Protein AF-A0A518GFY5-F1 (afdb_monomer_lite)

Radius of gyration: 25.66 Å; chains: 1; bounding box: 55×21×62 Å

Foldseek 3Di:
DVVVCVPPVNVVVVVVVVVVVVVVVVVVVCVVCCVVPVPPPPPLVVVLVVVVVCVVVVVDDPVVSVVSNVVSVVVVVVVVVD

Sequence (82 aa):
MWDLLNQPAVRASLAVLIMLTCIYLGWRAALALRPLTGKDDTNVDDLVRNFEEMRLEGDIDETELRSIRSVLEKTEGRRLSE

Organism: NCBI:txid2527968

Structure (mmCIF, N/CA/C/O backbone):
data_AF-A0A518GFY5-F1
#
_entry.id   AF-A0A518GFY5-F1
#
loop_
_atom_site.group_PDB
_atom_site.id
_atom_site.type_symbol
_atom_site.label_atom_id
_atom_site.label_alt_id
_atom_site.label_comp_id
_atom_site.label_asym_id
_atom_site.label_entity_id
_atom_site.label_seq_id
_atom_site.pdbx_PDB_ins_code
_atom_site.Cartn_x
_atom_site.Cartn_y
_atom_site.Cartn_z
_atom_site.occupancy
_atom_site.B_iso_or_equiv
_atom_site.auth_seq_id
_atom_site.auth_comp_id
_atom_site.auth_asym_id
_atom_site.auth_atom_id
_atom_site.pdbx_PDB_model_num
ATOM 1 N N . MET A 1 1 ? 28.084 -11.304 -28.359 1.00 52.59 1 MET A N 1
ATOM 2 C CA . MET A 1 1 ? 27.046 -11.262 -27.296 1.00 52.59 1 MET A CA 1
ATOM 3 C C . MET A 1 1 ? 27.143 -9.978 -26.476 1.00 52.59 1 MET A C 1
ATOM 5 O O . MET A 1 1 ? 26.134 -9.307 -26.326 1.00 52.59 1 MET A O 1
ATOM 9 N N . TRP A 1 2 ? 28.342 -9.579 -26.035 1.00 63.66 2 TRP A N 1
ATOM 10 C CA . TRP A 1 2 ? 28.579 -8.286 -25.373 1.00 63.66 2 TRP A CA 1
ATOM 11 C C . TRP A 1 2 ? 28.346 -7.056 -26.271 1.00 63.66 2 TRP A C 1
ATOM 13 O O . TRP A 1 2 ? 27.858 -6.043 -25.783 1.00 63.66 2 TRP A O 1
ATOM 23 N N . ASP A 1 3 ? 28.567 -7.159 -27.586 1.00 65.88 3 ASP A N 1
ATOM 24 C CA . ASP A 1 3 ? 28.319 -6.044 -28.522 1.00 65.88 3 ASP A CA 1
ATOM 25 C C . ASP A 1 3 ? 26.841 -5.656 -28.666 1.00 65.88 3 ASP A C 1
ATOM 27 O O . ASP A 1 3 ? 26.525 -4.497 -28.922 1.00 65.88 3 ASP A O 1
ATOM 31 N N . LEU A 1 4 ? 25.919 -6.602 -28.450 1.00 62.84 4 LEU A N 1
ATOM 32 C CA . LEU A 1 4 ? 24.477 -6.328 -28.457 1.00 62.84 4 LEU A CA 1
ATOM 3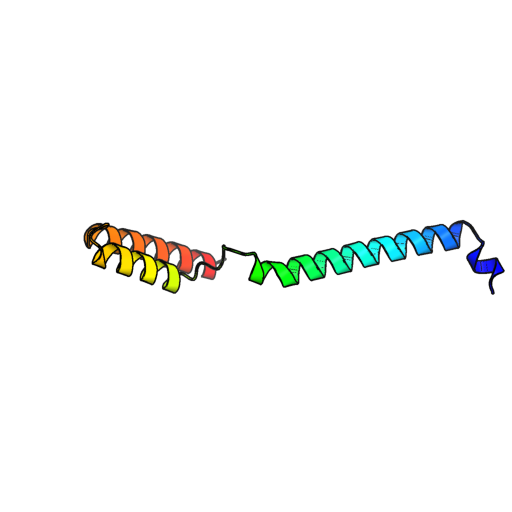3 C C . LEU A 1 4 ? 24.057 -5.498 -27.236 1.00 62.84 4 LEU A C 1
ATOM 35 O O . LEU A 1 4 ? 23.212 -4.617 -27.356 1.00 62.84 4 LEU A O 1
ATOM 39 N N . LEU A 1 5 ? 24.686 -5.726 -26.079 1.00 60.78 5 LEU A N 1
ATOM 40 C CA . LEU A 1 5 ? 24.440 -4.965 -24.846 1.00 60.78 5 LEU A CA 1
ATOM 41 C C . LEU A 1 5 ? 24.991 -3.533 -24.911 1.00 60.78 5 LEU A C 1
ATOM 43 O O . LEU A 1 5 ? 24.527 -2.667 -24.171 1.00 60.78 5 LEU A O 1
ATOM 47 N N . ASN A 1 6 ? 25.946 -3.273 -25.808 1.00 68.75 6 ASN A N 1
ATOM 48 C CA . ASN A 1 6 ? 26.526 -1.947 -26.022 1.00 68.75 6 ASN A CA 1
ATOM 49 C C . ASN A 1 6 ? 25.721 -1.080 -27.000 1.00 68.75 6 ASN A C 1
ATOM 51 O O . ASN A 1 6 ? 26.048 0.092 -27.196 1.00 68.75 6 ASN A O 1
ATOM 55 N N . GLN A 1 7 ? 24.653 -1.620 -27.597 1.00 80.75 7 GLN A N 1
ATOM 56 C CA . GLN A 1 7 ? 23.754 -0.811 -28.403 1.00 80.75 7 GLN A CA 1
ATOM 57 C C . GLN A 1 7 ? 22.931 0.125 -27.503 1.00 80.75 7 GLN A C 1
ATOM 59 O O . GLN A 1 7 ? 22.316 -0.323 -26.529 1.00 80.75 7 GLN A O 1
ATOM 64 N N . PRO A 1 8 ? 22.847 1.424 -27.839 1.00 79.12 8 PRO A N 1
ATOM 65 C CA . PRO A 1 8 ? 22.154 2.412 -27.013 1.00 79.12 8 PRO A CA 1
ATOM 66 C C . PRO A 1 8 ? 20.666 2.082 -26.823 1.00 79.12 8 PRO A C 1
ATOM 68 O O . PRO A 1 8 ? 20.123 2.296 -25.741 1.00 79.12 8 PRO A O 1
ATOM 71 N N . ALA A 1 9 ? 20.025 1.479 -27.830 1.00 82.12 9 ALA A N 1
ATOM 72 C CA . ALA A 1 9 ? 18.635 1.029 -27.754 1.00 82.12 9 ALA A CA 1
ATOM 73 C C . ALA A 1 9 ? 18.428 -0.113 -26.738 1.00 82.12 9 ALA A C 1
ATOM 75 O O . ALA A 1 9 ? 17.464 -0.109 -25.967 1.00 82.12 9 ALA A O 1
ATOM 76 N N . VAL A 1 10 ? 19.356 -1.073 -26.689 1.00 84.19 10 VAL A N 1
ATOM 77 C CA . VAL A 1 10 ? 19.308 -2.197 -25.740 1.00 84.19 10 VAL A CA 1
ATOM 78 C C . VAL A 1 10 ? 19.540 -1.696 -24.317 1.00 84.19 10 VAL A C 1
ATOM 80 O O . VAL A 1 10 ? 18.839 -2.085 -23.389 1.00 84.19 10 VAL A O 1
ATOM 83 N N . ARG A 1 11 ? 20.458 -0.746 -24.136 1.00 83.62 11 ARG A N 1
ATOM 84 C CA . ARG A 1 11 ? 20.725 -0.149 -22.824 1.00 83.62 11 ARG A CA 1
ATOM 85 C C . ARG A 1 11 ? 19.550 0.687 -22.303 1.00 83.62 11 ARG A C 1
ATOM 87 O O . ARG A 1 11 ? 19.229 0.607 -21.119 1.00 83.62 11 ARG A O 1
ATOM 94 N N . ALA A 1 12 ? 18.891 1.452 -23.174 1.00 87.19 12 ALA A N 1
ATOM 95 C CA . ALA A 1 12 ? 17.712 2.240 -22.815 1.00 87.19 12 ALA A CA 1
ATOM 96 C C . ALA A 1 12 ? 16.524 1.347 -22.427 1.00 87.19 12 ALA A C 1
ATOM 98 O O . ALA A 1 12 ? 15.897 1.566 -21.393 1.00 87.19 12 ALA A O 1
ATOM 99 N N . SER A 1 13 ? 16.251 0.303 -23.213 1.00 87.50 13 SER A N 1
ATOM 100 C CA . SER A 1 13 ? 15.185 -0.658 -22.902 1.00 87.50 13 SER A CA 1
ATOM 101 C C . SER A 1 13 ? 15.451 -1.417 -21.600 1.00 87.50 13 SER A C 1
ATOM 103 O O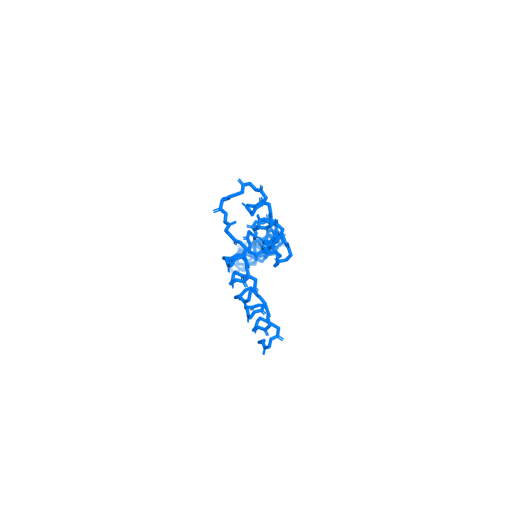 . SER A 1 13 ? 14.537 -1.568 -20.790 1.00 87.50 13 SER A O 1
ATOM 105 N N . LEU A 1 14 ? 16.702 -1.806 -21.337 1.00 90.75 14 LEU A N 1
ATOM 106 C CA . LEU A 1 14 ? 17.087 -2.427 -20.070 1.00 90.75 14 LEU A CA 1
ATOM 107 C C . LEU A 1 14 ? 16.867 -1.481 -18.878 1.00 90.75 14 LEU A C 1
ATOM 109 O O . LEU A 1 14 ? 16.345 -1.898 -17.848 1.00 90.75 14 LEU A O 1
ATOM 113 N N . ALA A 1 15 ? 17.218 -0.200 -19.020 1.00 90.50 15 ALA A N 1
ATOM 114 C CA . ALA A 1 15 ? 17.008 0.797 -17.972 1.00 90.50 15 ALA A CA 1
ATOM 115 C C . ALA A 1 15 ? 15.516 0.998 -17.657 1.00 90.50 15 ALA A C 1
ATOM 117 O O . ALA A 1 15 ? 15.133 1.035 -16.487 1.00 90.50 15 ALA A O 1
ATOM 118 N N . VAL A 1 16 ? 14.668 1.058 -18.688 1.00 94.12 16 VAL A N 1
ATOM 119 C CA . VAL A 1 16 ? 13.208 1.140 -18.524 1.00 94.12 16 VAL A CA 1
ATOM 120 C C . VAL A 1 16 ? 12.666 -0.110 -17.831 1.00 94.12 16 VAL A C 1
ATOM 122 O O . VAL A 1 16 ? 11.861 0.002 -16.909 1.00 94.12 16 VAL A O 1
ATOM 125 N N . LEU A 1 17 ? 13.140 -1.298 -18.214 1.00 94.69 17 LEU A N 1
ATOM 126 C CA . LEU A 1 17 ? 12.735 -2.559 -17.591 1.00 94.69 17 LEU A CA 1
ATOM 127 C C . LEU A 1 17 ? 13.095 -2.599 -16.097 1.00 94.69 17 LEU A C 1
ATOM 129 O O . LEU A 1 17 ? 12.268 -2.977 -15.264 1.00 94.69 17 LEU A O 1
ATOM 133 N N . ILE A 1 18 ? 14.308 -2.165 -15.746 1.00 94.94 18 ILE A N 1
ATOM 134 C CA . ILE A 1 18 ? 14.755 -2.066 -14.350 1.00 94.94 18 ILE A CA 1
ATOM 135 C C . ILE A 1 18 ? 13.865 -1.084 -13.582 1.00 94.94 18 ILE A C 1
ATOM 137 O O . ILE A 1 18 ? 13.389 -1.409 -12.497 1.00 94.94 18 ILE A O 1
ATOM 141 N N . MET A 1 19 ? 13.578 0.084 -14.160 1.00 95.44 19 MET A N 1
ATOM 142 C CA . MET A 1 19 ? 12.723 1.089 -13.531 1.00 95.44 19 MET A CA 1
ATOM 143 C C . MET A 1 19 ? 11.307 0.559 -13.267 1.00 95.44 19 MET A C 1
ATOM 145 O O . MET A 1 19 ? 10.805 0.692 -12.151 1.00 95.44 19 MET A O 1
ATOM 149 N N . LEU A 1 20 ? 10.686 -0.098 -14.251 1.00 96.00 20 LEU A N 1
ATOM 150 C CA . LEU A 1 20 ? 9.370 -0.727 -14.091 1.00 96.00 20 LEU A CA 1
ATOM 151 C C . LEU A 1 20 ? 9.379 -1.797 -12.999 1.00 96.00 20 LEU A C 1
ATOM 153 O O . LEU A 1 20 ? 8.446 -1.877 -12.200 1.00 96.00 20 LEU A O 1
ATOM 157 N N . THR A 1 21 ? 10.455 -2.580 -12.926 1.00 95.44 21 THR A N 1
ATOM 158 C CA . THR A 1 21 ? 10.625 -3.607 -11.895 1.00 95.44 21 THR A CA 1
ATOM 159 C C . THR A 1 21 ? 10.701 -2.979 -10.503 1.00 95.44 21 THR A C 1
ATOM 161 O O . THR A 1 21 ? 10.004 -3.424 -9.593 1.00 95.44 21 THR A O 1
ATOM 164 N N . CYS A 1 22 ? 11.475 -1.904 -10.333 1.00 95.88 22 CYS A N 1
ATOM 165 C CA . CYS A 1 22 ? 11.558 -1.175 -9.066 1.00 95.88 22 CYS A CA 1
ATOM 166 C C . CYS A 1 22 ? 10.204 -0.589 -8.645 1.00 95.88 22 CYS A C 1
ATOM 168 O O . CYS A 1 22 ? 9.829 -0.705 -7.480 1.00 95.88 22 CYS A O 1
ATOM 170 N N . ILE A 1 23 ? 9.450 -0.006 -9.585 1.00 95.38 23 ILE A N 1
ATOM 171 C CA . ILE A 1 23 ? 8.104 0.525 -9.318 1.00 95.38 23 ILE A CA 1
ATOM 172 C C . ILE A 1 23 ? 7.170 -0.600 -8.870 1.00 95.38 23 ILE A C 1
ATOM 174 O O . ILE A 1 23 ? 6.482 -0.465 -7.861 1.00 95.38 23 ILE A O 1
ATOM 178 N N . TYR A 1 24 ? 7.171 -1.726 -9.585 1.00 96.06 24 TYR A N 1
ATOM 179 C CA . TYR A 1 24 ? 6.335 -2.875 -9.253 1.00 96.06 24 TYR A CA 1
ATOM 180 C C . TYR A 1 24 ? 6.655 -3.435 -7.861 1.00 96.06 24 TYR A C 1
ATOM 182 O O . TYR A 1 24 ? 5.747 -3.670 -7.062 1.00 96.06 24 TYR A O 1
ATOM 190 N N . LEU A 1 25 ? 7.941 -3.607 -7.543 1.00 95.25 25 LEU A N 1
ATOM 191 C CA . LEU A 1 25 ? 8.380 -4.080 -6.231 1.00 95.25 25 LEU A CA 1
ATOM 192 C C . LEU A 1 25 ? 8.029 -3.083 -5.123 1.00 95.25 25 LEU A C 1
ATOM 194 O O . LEU A 1 25 ? 7.518 -3.497 -4.086 1.00 95.25 25 LEU A O 1
ATOM 198 N N . GLY A 1 26 ? 8.232 -1.783 -5.351 1.00 93.12 26 GLY A N 1
ATOM 199 C CA . GLY A 1 26 ? 7.850 -0.729 -4.410 1.00 93.12 26 GLY A CA 1
ATOM 200 C C . GLY A 1 26 ? 6.345 -0.700 -4.151 1.00 93.12 26 GLY A C 1
ATOM 201 O O . GLY A 1 26 ? 5.920 -0.643 -3.001 1.00 93.12 26 GLY A O 1
ATOM 202 N N . TRP A 1 27 ? 5.530 -0.833 -5.198 1.00 91.81 27 TRP A N 1
ATOM 203 C CA . TRP A 1 27 ? 4.075 -0.929 -5.081 1.00 91.81 27 TRP A CA 1
ATOM 204 C C . TRP A 1 27 ? 3.639 -2.173 -4.299 1.00 91.81 27 TRP A C 1
ATOM 206 O O . TRP A 1 27 ? 2.794 -2.091 -3.410 1.00 91.81 27 TRP A O 1
ATOM 216 N N . ARG A 1 28 ? 4.239 -3.335 -4.586 1.00 90.88 28 ARG A N 1
ATOM 217 C CA . ARG A 1 28 ? 3.964 -4.583 -3.857 1.00 90.88 28 ARG A CA 1
ATOM 218 C C . ARG A 1 28 ? 4.372 -4.483 -2.392 1.00 90.88 28 ARG A C 1
ATOM 220 O O . ARG A 1 28 ? 3.610 -4.924 -1.538 1.00 90.88 28 ARG A O 1
ATOM 227 N N . ALA A 1 29 ? 5.524 -3.881 -2.102 1.00 87.31 29 ALA A N 1
ATOM 228 C CA . ALA A 1 29 ? 5.972 -3.625 -0.740 1.00 87.31 29 ALA A CA 1
ATOM 229 C C . ALA A 1 29 ? 5.026 -2.655 -0.019 1.00 87.31 29 ALA A C 1
ATOM 231 O O . ALA A 1 29 ? 4.622 -2.930 1.103 1.00 87.31 29 ALA A O 1
ATOM 232 N N . ALA A 1 30 ? 4.595 -1.577 -0.677 1.00 84.94 30 ALA A N 1
ATOM 233 C CA . ALA A 1 30 ? 3.623 -0.640 -0.124 1.00 84.94 30 ALA A CA 1
ATOM 234 C C . ALA A 1 30 ? 2.275 -1.315 0.172 1.00 84.94 30 ALA A C 1
ATOM 236 O O . ALA A 1 30 ? 1.723 -1.111 1.246 1.00 84.94 30 ALA A O 1
ATOM 237 N N . LEU A 1 31 ? 1.771 -2.171 -0.723 1.00 82.94 31 LEU A N 1
ATOM 238 C CA . LEU A 1 31 ? 0.562 -2.962 -0.471 1.00 82.94 31 LEU A CA 1
ATOM 239 C C . LEU A 1 31 ? 0.741 -3.976 0.664 1.00 82.94 31 LEU A C 1
ATOM 241 O O . LEU A 1 31 ? -0.191 -4.181 1.431 1.00 82.94 31 LEU A O 1
ATOM 245 N N . ALA A 1 32 ? 1.913 -4.598 0.782 1.00 80.31 32 ALA A N 1
ATOM 246 C CA . ALA A 1 32 ? 2.213 -5.537 1.862 1.00 80.31 32 ALA A CA 1
ATOM 247 C C . ALA A 1 32 ? 2.380 -4.837 3.220 1.00 80.31 32 ALA A C 1
ATOM 249 O O . ALA A 1 32 ? 2.058 -5.414 4.254 1.00 80.31 32 ALA A O 1
ATOM 250 N N . LEU A 1 33 ? 2.854 -3.590 3.220 1.00 78.69 33 LEU A N 1
ATOM 251 C CA . LEU A 1 33 ? 2.981 -2.755 4.413 1.00 78.69 33 LEU A CA 1
ATOM 252 C C . LEU A 1 33 ? 1.677 -2.030 4.762 1.00 78.69 33 LEU A C 1
ATOM 254 O O . LEU A 1 33 ? 1.487 -1.678 5.920 1.00 78.69 33 LEU A O 1
ATOM 258 N N . ARG A 1 34 ? 0.762 -1.849 3.804 1.00 69.69 34 ARG A N 1
ATOM 259 C CA . ARG A 1 34 ? -0.560 -1.243 4.012 1.00 69.69 34 ARG A CA 1
ATOM 260 C C . ARG A 1 34 ? -1.360 -1.863 5.168 1.00 69.69 34 ARG A C 1
ATOM 262 O O . ARG A 1 34 ? -1.919 -1.080 5.919 1.00 69.69 34 ARG A O 1
ATOM 269 N N . PRO A 1 35 ? -1.420 -3.191 5.377 1.00 63.56 35 PRO A N 1
ATOM 270 C CA . PRO A 1 35 ? -2.084 -3.753 6.557 1.00 63.56 35 PRO A CA 1
ATOM 271 C C . PRO A 1 35 ? -1.319 -3.518 7.872 1.00 63.56 35 PRO A C 1
ATOM 273 O O . PRO A 1 35 ? -1.913 -3.593 8.936 1.00 63.56 35 PRO A O 1
ATOM 276 N N . LEU A 1 36 ? -0.013 -3.224 7.827 1.00 62.44 36 LEU A N 1
ATOM 277 C CA . LEU A 1 36 ? 0.805 -2.967 9.023 1.00 62.44 36 LEU A CA 1
ATOM 278 C C . LEU A 1 36 ? 0.821 -1.486 9.429 1.00 62.44 36 LEU A C 1
ATOM 280 O O . LEU A 1 36 ? 0.989 -1.167 10.602 1.00 62.44 36 LEU A O 1
ATOM 284 N N . THR A 1 37 ? 0.677 -0.574 8.465 1.00 61.56 37 THR A N 1
ATOM 285 C CA . THR A 1 37 ? 0.651 0.883 8.686 1.00 61.56 37 THR A CA 1
ATOM 286 C C . THR A 1 37 ? -0.748 1.481 8.577 1.00 61.56 37 THR A C 1
ATOM 288 O O . THR A 1 37 ? -0.965 2.620 8.995 1.00 61.56 37 THR A O 1
ATOM 291 N N . GLY A 1 38 ? -1.697 0.720 8.032 1.00 54.16 38 GLY A N 1
ATOM 292 C CA . GLY A 1 38 ? -3.107 1.050 7.926 1.00 54.16 38 GLY A CA 1
ATOM 293 C C . GLY A 1 38 ? -3.763 1.031 9.292 1.00 54.16 38 GLY A C 1
ATOM 294 O O . GLY A 1 38 ? -4.440 0.083 9.665 1.00 54.16 38 GLY A O 1
ATOM 295 N N . LYS A 1 39 ? -3.617 2.145 10.002 1.00 51.53 39 LYS A N 1
ATOM 296 C CA . LYS A 1 39 ? -4.372 2.537 11.197 1.00 51.53 39 LYS A CA 1
ATOM 297 C C . LYS A 1 39 ? -5.865 2.799 10.896 1.00 51.53 39 LYS A C 1
ATOM 299 O O . LYS A 1 39 ? -6.490 3.606 11.567 1.00 51.53 39 LYS A O 1
ATOM 304 N N . ASP A 1 40 ? -6.391 2.153 9.856 1.00 50.84 40 ASP A N 1
ATOM 305 C CA . ASP A 1 40 ? -7.760 2.262 9.340 1.00 50.84 40 ASP A CA 1
ATOM 306 C C . ASP A 1 40 ? -8.550 0.961 9.517 1.00 50.84 40 ASP A C 1
ATOM 308 O O . ASP A 1 40 ? -9.776 0.980 9.410 1.00 50.84 40 ASP A O 1
ATOM 312 N N . ASP A 1 41 ? -7.883 -0.140 9.879 1.00 50.91 41 ASP A N 1
ATOM 313 C CA . ASP A 1 41 ? -8.542 -1.321 10.443 1.00 50.91 41 ASP A CA 1
ATOM 314 C C . ASP A 1 41 ? -8.770 -1.097 11.941 1.00 50.91 41 ASP A C 1
ATOM 316 O O . ASP A 1 41 ? -8.410 -1.904 12.797 1.00 50.91 41 ASP A O 1
ATOM 320 N N . THR A 1 42 ? -9.366 0.051 12.279 1.00 56.59 42 THR A N 1
ATOM 321 C CA . THR A 1 42 ? -10.008 0.149 13.584 1.00 56.59 42 THR A CA 1
ATOM 322 C C . THR A 1 42 ? -11.255 -0.701 13.472 1.00 56.59 42 THR A C 1
ATOM 324 O O . THR A 1 42 ? -12.295 -0.242 12.996 1.00 56.59 42 THR A O 1
ATOM 327 N N . ASN A 1 43 ? -11.085 -1.985 13.782 1.00 63.28 43 ASN A N 1
ATOM 328 C CA . ASN A 1 43 ? -12.170 -2.937 13.850 1.00 63.28 43 ASN A CA 1
ATOM 329 C C . ASN A 1 43 ? -13.267 -2.306 14.713 1.00 63.28 43 ASN A C 1
ATOM 331 O O . ASN A 1 43 ? -12.979 -1.753 15.779 1.00 63.28 43 ASN A O 1
ATOM 335 N N . VAL A 1 44 ? -14.505 -2.331 14.227 1.00 65.25 44 VAL A N 1
ATOM 336 C CA . VAL A 1 44 ? -15.650 -1.754 14.936 1.00 65.25 44 VAL A CA 1
ATOM 337 C C . VAL A 1 44 ? -15.726 -2.330 16.350 1.00 65.25 44 VAL A C 1
ATOM 339 O O . VAL A 1 44 ? -15.961 -1.578 17.292 1.00 65.25 44 VAL A O 1
ATOM 342 N N . ASP A 1 45 ? -15.382 -3.608 16.517 1.00 67.38 45 ASP A N 1
ATOM 343 C CA . ASP A 1 45 ? -15.285 -4.265 17.822 1.00 67.38 45 ASP A CA 1
ATOM 344 C C . ASP A 1 45 ? -14.203 -3.663 18.736 1.00 67.38 45 ASP A C 1
ATOM 346 O O . ASP A 1 45 ? -14.439 -3.470 19.929 1.00 67.38 45 ASP A O 1
ATOM 350 N N . ASP A 1 46 ? -13.025 -3.322 18.200 1.00 70.62 46 ASP A N 1
ATOM 351 C CA . ASP A 1 46 ? -11.951 -2.692 18.982 1.00 70.62 46 ASP A CA 1
ATOM 352 C C . ASP A 1 46 ? -12.318 -1.257 19.378 1.00 70.62 46 ASP A C 1
ATOM 354 O O . ASP A 1 46 ? -11.981 -0.808 20.476 1.00 70.62 46 ASP A O 1
ATOM 358 N N . LEU A 1 47 ? -13.044 -0.550 18.509 1.00 74.88 47 LEU A N 1
ATOM 359 C CA . LEU A 1 47 ? -13.531 0.796 18.784 1.00 74.88 47 LEU A CA 1
ATOM 360 C C . LEU A 1 47 ? -14.645 0.776 19.845 1.00 74.88 47 LEU A C 1
ATOM 362 O O . LEU A 1 47 ? -14.615 1.573 20.778 1.00 74.88 47 LEU A O 1
ATOM 366 N N . VAL A 1 48 ? -15.585 -0.171 19.751 1.00 75.44 48 VAL A N 1
ATOM 367 C CA . VAL A 1 48 ? -16.642 -0.383 20.755 1.00 75.44 48 VAL A CA 1
ATOM 368 C C . VAL A 1 48 ? -16.043 -0.758 22.109 1.00 75.44 48 VAL A C 1
ATOM 370 O O . VAL A 1 48 ? -16.465 -0.196 23.118 1.00 75.44 48 VAL A O 1
ATOM 373 N N . ARG A 1 49 ? -15.019 -1.624 22.144 1.00 79.25 49 ARG A N 1
ATOM 374 C CA . ARG A 1 49 ? -14.308 -1.958 23.389 1.00 79.25 49 ARG A CA 1
ATOM 375 C C . ARG A 1 49 ? -13.634 -0.733 24.009 1.00 79.25 49 ARG A C 1
ATOM 377 O O . ARG A 1 49 ? -13.723 -0.550 25.216 1.00 79.25 49 ARG A O 1
ATOM 384 N N . ASN A 1 50 ? -13.014 0.127 23.199 1.00 79.56 50 ASN A N 1
ATOM 385 C CA . ASN A 1 50 ? -12.390 1.359 23.688 1.00 79.56 50 ASN A CA 1
ATOM 386 C C . ASN A 1 50 ? -13.424 2.321 24.306 1.00 79.56 50 ASN A C 1
ATOM 388 O O . ASN A 1 50 ? -13.202 2.860 25.386 1.00 79.56 50 ASN A O 1
ATOM 392 N N . PHE A 1 51 ? -14.594 2.476 23.680 1.00 81.19 51 PHE A N 1
ATOM 393 C CA . PHE A 1 51 ? -15.676 3.277 24.259 1.00 81.19 51 PHE A CA 1
ATOM 394 C C . PHE A 1 51 ? -16.287 2.632 25.515 1.00 81.19 51 PHE A C 1
ATOM 396 O O . PHE A 1 51 ? -16.714 3.329 26.430 1.00 81.19 51 PHE A O 1
ATOM 403 N N . GLU A 1 52 ? -16.317 1.306 25.618 1.00 79.06 52 GLU A N 1
ATOM 404 C CA . GLU A 1 52 ? -16.760 0.642 26.847 1.00 79.06 52 GLU A CA 1
ATOM 405 C C . GLU A 1 52 ? -15.765 0.853 28.004 1.00 79.06 52 GLU A C 1
ATOM 407 O O . GLU A 1 52 ? -16.185 1.098 29.135 1.00 79.06 52 GLU A O 1
ATOM 412 N N . GLU A 1 53 ? -14.460 0.867 27.716 1.00 81.19 53 GLU A N 1
ATOM 413 C CA . GLU A 1 53 ? -13.414 1.248 28.676 1.00 81.19 53 GLU A CA 1
ATOM 414 C C . GLU A 1 53 ? -13.569 2.710 29.134 1.00 81.19 53 GLU A C 1
ATOM 416 O O . GLU A 1 53 ? -13.596 2.969 30.336 1.00 81.19 53 GLU A O 1
ATOM 421 N N . MET A 1 54 ? -13.800 3.652 28.212 1.00 79.44 54 MET A N 1
ATOM 422 C CA . MET A 1 54 ? -14.044 5.066 28.550 1.00 79.44 54 MET A CA 1
ATOM 423 C C . MET A 1 54 ? -15.314 5.270 29.395 1.00 79.44 54 MET A C 1
ATOM 425 O O . MET A 1 54 ? -15.353 6.131 30.275 1.00 79.44 54 MET A O 1
ATOM 429 N N . ARG A 1 55 ? -16.357 4.455 29.183 1.00 80.19 55 ARG A N 1
ATOM 430 C CA . ARG A 1 55 ? -17.547 4.452 30.050 1.00 80.19 55 ARG A CA 1
ATOM 431 C C . ARG A 1 55 ? -17.200 3.985 31.464 1.00 80.19 55 ARG A C 1
ATOM 433 O O . ARG A 1 55 ? -17.686 4.566 32.432 1.00 80.19 55 ARG A O 1
ATOM 440 N N . LEU A 1 56 ? -16.398 2.926 31.596 1.00 79.44 56 LEU A N 1
ATOM 441 C CA . LEU A 1 56 ? -15.982 2.402 32.901 1.00 79.44 56 LEU A CA 1
ATOM 442 C C . LEU A 1 56 ? -15.100 3.396 33.670 1.00 79.44 56 LEU A C 1
ATOM 444 O O . LEU A 1 56 ? -15.183 3.447 34.897 1.00 79.44 56 LEU A O 1
ATOM 448 N N . GLU A 1 57 ? -14.309 4.204 32.963 1.00 85.69 57 GLU A N 1
ATOM 449 C CA . GLU A 1 57 ? -13.526 5.307 33.540 1.00 85.69 57 GLU A CA 1
ATOM 450 C C . GLU A 1 57 ? -14.385 6.532 33.909 1.00 85.69 57 GLU A C 1
ATOM 452 O O . GLU A 1 57 ? -13.952 7.375 34.694 1.00 85.69 57 GLU A O 1
ATOM 457 N N . GLY A 1 58 ? -15.636 6.587 33.436 1.00 79.62 58 GLY A N 1
ATOM 458 C CA . GLY A 1 58 ? -16.580 7.674 33.704 1.00 79.62 58 GLY A CA 1
ATOM 459 C C . GLY A 1 58 ? -16.433 8.876 32.768 1.00 79.62 58 GLY A C 1
ATOM 460 O O . GLY A 1 58 ? -17.051 9.910 33.020 1.00 79.62 58 GLY A O 1
ATOM 461 N N . ASP A 1 59 ? -15.650 8.736 31.695 1.00 80.38 59 ASP A N 1
ATOM 462 C CA . ASP A 1 59 ? -15.408 9.783 30.697 1.00 80.38 59 ASP A CA 1
ATOM 463 C C . ASP A 1 59 ? -16.595 9.978 29.740 1.00 80.38 59 ASP A C 1
ATOM 465 O O . ASP A 1 59 ? -16.729 11.045 29.139 1.00 80.38 59 ASP A O 1
ATOM 469 N N . ILE A 1 60 ? -17.468 8.973 29.610 1.00 81.81 60 ILE A N 1
ATOM 470 C CA . ILE A 1 60 ? -18.687 9.030 28.792 1.00 81.81 60 ILE A CA 1
ATOM 471 C C . ILE A 1 60 ? -19.876 8.350 29.471 1.00 81.81 60 ILE A C 1
ATOM 473 O O . ILE A 1 60 ? -19.739 7.335 30.159 1.00 81.81 60 ILE A O 1
ATOM 477 N N . ASP A 1 61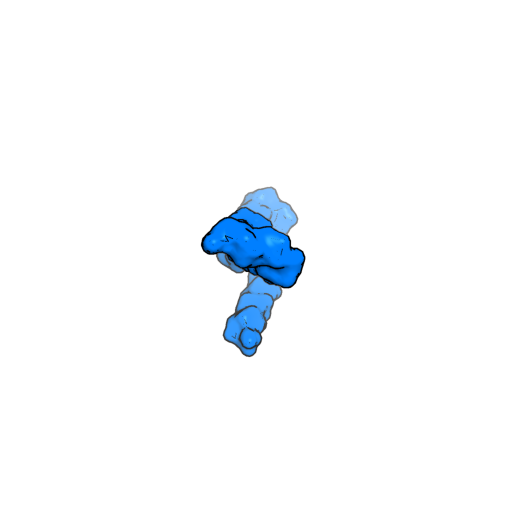 ? -21.067 8.906 29.241 1.00 83.00 61 ASP A N 1
ATOM 478 C CA . ASP A 1 61 ? -22.327 8.364 29.757 1.00 83.00 61 ASP A CA 1
ATOM 479 C C . ASP A 1 61 ? -22.881 7.221 28.878 1.00 83.00 61 ASP A C 1
ATOM 481 O O . ASP A 1 61 ? -22.605 7.108 27.681 1.00 83.00 61 ASP A O 1
ATOM 485 N N . GLU A 1 62 ? -23.747 6.386 29.456 1.00 78.81 62 GLU A N 1
ATOM 486 C CA . GLU A 1 62 ? -24.449 5.291 28.771 1.00 78.81 62 GLU A CA 1
ATOM 487 C C . GLU A 1 62 ? -25.234 5.776 27.537 1.00 78.81 62 GLU A C 1
ATOM 489 O O . GLU A 1 62 ? -25.355 5.072 26.527 1.00 78.81 62 GLU A O 1
ATOM 494 N N . THR A 1 63 ? -25.768 6.998 27.598 1.00 82.06 63 THR A N 1
ATOM 495 C CA . THR A 1 63 ? -26.502 7.614 26.487 1.00 82.06 63 THR A CA 1
ATOM 496 C C . THR A 1 63 ? -25.574 7.943 25.316 1.00 82.06 63 THR A C 1
ATOM 498 O O . THR A 1 63 ? -25.941 7.745 24.153 1.00 82.06 63 THR A O 1
ATOM 501 N N . GLU A 1 64 ? -24.356 8.396 25.614 1.00 78.38 64 GLU A N 1
ATOM 502 C CA . GLU A 1 64 ? -23.330 8.708 24.618 1.00 78.38 64 GLU A CA 1
ATOM 503 C C . GLU A 1 64 ? -22.782 7.429 23.985 1.00 78.38 64 GLU A C 1
ATOM 505 O O . GLU A 1 64 ? -22.718 7.339 22.756 1.00 78.38 64 GLU A O 1
ATOM 510 N N . LEU A 1 65 ? -22.521 6.392 24.789 1.00 79.62 65 LEU A N 1
ATOM 511 C CA . LEU A 1 65 ? -22.097 5.080 24.296 1.00 79.62 65 LEU A CA 1
ATOM 512 C C . LEU A 1 65 ? -23.120 4.481 23.316 1.00 79.62 65 LEU A C 1
ATOM 514 O O . LEU A 1 65 ? -22.760 3.987 22.244 1.00 79.62 65 LEU A O 1
ATOM 518 N N . ARG A 1 66 ? -24.417 4.568 23.639 1.00 82.00 66 ARG A N 1
ATOM 519 C CA . ARG A 1 66 ? -25.495 4.068 22.768 1.00 82.00 66 ARG A CA 1
ATOM 520 C C . ARG A 1 66 ? -25.575 4.832 21.445 1.00 82.00 66 ARG A C 1
ATOM 522 O O . ARG A 1 66 ? -25.805 4.221 20.400 1.00 82.00 66 ARG A O 1
ATOM 529 N N . SER A 1 67 ? -25.372 6.148 21.483 1.00 84.69 67 SER A N 1
ATOM 530 C CA . SER A 1 67 ? -25.316 6.990 20.285 1.00 84.69 67 SER A CA 1
ATOM 531 C C . SER A 1 67 ? -24.143 6.589 19.386 1.00 84.69 67 SER A C 1
ATOM 533 O O . SER A 1 67 ? -24.340 6.307 18.201 1.00 84.69 67 SER A O 1
ATOM 535 N N . ILE A 1 68 ? -22.947 6.450 19.964 1.00 79.88 68 ILE A N 1
ATOM 536 C CA . ILE A 1 68 ? -21.724 6.055 19.254 1.00 79.88 68 ILE A CA 1
ATOM 537 C C . ILE A 1 68 ? -21.883 4.669 18.614 1.00 79.88 68 ILE A C 1
ATOM 539 O O . ILE A 1 68 ? -21.604 4.507 17.423 1.00 79.88 68 ILE A O 1
ATOM 543 N N . ARG A 1 69 ? -22.433 3.693 19.349 1.00 79.44 69 ARG A N 1
ATOM 544 C CA . ARG A 1 69 ? -22.708 2.345 18.829 1.00 79.44 69 ARG A CA 1
ATOM 545 C C . ARG A 1 69 ? -23.654 2.365 17.625 1.00 79.44 69 ARG A C 1
ATOM 547 O O . ARG A 1 69 ? -23.386 1.705 16.626 1.00 79.44 69 ARG A O 1
ATOM 554 N N . SER A 1 70 ? -24.712 3.177 17.678 1.00 82.81 70 SER A N 1
ATOM 555 C CA . SER A 1 70 ? -25.673 3.293 16.571 1.00 82.81 70 SER A CA 1
ATOM 556 C C . SER A 1 70 ? -25.054 3.868 15.287 1.00 82.81 70 SER A C 1
ATOM 558 O O . SER A 1 70 ? -25.424 3.481 14.177 1.00 82.81 70 SER A O 1
ATOM 560 N N . VAL A 1 71 ? -24.088 4.784 15.423 1.00 82.00 71 VAL A N 1
ATOM 561 C CA . VAL A 1 71 ? -23.370 5.383 14.289 1.00 82.00 71 VAL A CA 1
ATOM 562 C C . VAL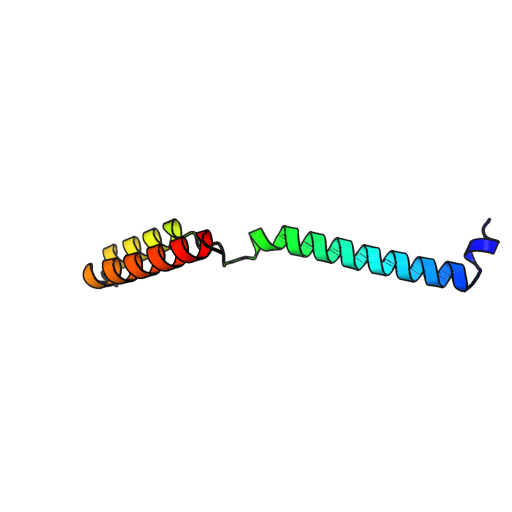 A 1 71 ? -22.359 4.396 13.706 1.00 82.00 71 VAL A C 1
ATOM 564 O O . VAL A 1 71 ? -22.217 4.324 12.482 1.00 82.00 71 VAL A O 1
ATOM 567 N N . LEU A 1 72 ? -21.695 3.612 14.558 1.00 77.44 72 LEU A N 1
ATOM 568 C CA . LEU A 1 72 ? -20.740 2.588 14.140 1.00 77.44 72 LEU A CA 1
ATOM 569 C C . LEU A 1 72 ? -21.414 1.463 13.351 1.00 77.44 72 LEU A C 1
ATOM 571 O O . LEU A 1 72 ? -21.009 1.209 12.217 1.00 77.44 72 LEU A O 1
ATOM 575 N N . GLU A 1 73 ? -22.510 0.901 13.867 1.00 76.19 73 GLU A N 1
ATOM 576 C CA . GLU A 1 73 ? -23.295 -0.137 13.176 1.00 76.19 73 GLU A CA 1
ATOM 577 C C . GLU A 1 73 ? -23.810 0.351 11.808 1.00 76.19 73 GLU A C 1
ATOM 579 O O . GLU A 1 73 ? -23.765 -0.367 10.806 1.00 76.19 73 GLU A O 1
ATOM 584 N N . LYS A 1 74 ? -24.237 1.618 11.718 1.00 76.81 74 LYS A N 1
ATOM 585 C CA . LYS A 1 74 ? -24.678 2.227 10.453 1.00 76.81 74 LYS A CA 1
ATOM 586 C C . LYS A 1 74 ? -23.535 2.415 9.451 1.00 76.81 74 LYS A C 1
ATOM 588 O O . LYS A 1 74 ? -23.767 2.357 8.243 1.00 76.81 74 LYS A O 1
ATOM 593 N N . THR A 1 75 ? -22.326 2.684 9.932 1.00 70.31 75 THR A N 1
ATOM 594 C CA . THR A 1 75 ? -21.145 2.908 9.085 1.00 70.31 75 THR A CA 1
ATOM 595 C C . THR A 1 75 ? -20.606 1.585 8.540 1.00 70.31 75 THR A C 1
ATOM 597 O O . THR A 1 75 ? -20.239 1.509 7.368 1.00 70.31 75 THR A O 1
ATOM 600 N N . GLU A 1 76 ? -20.643 0.528 9.349 1.00 65.56 76 GLU A N 1
ATOM 6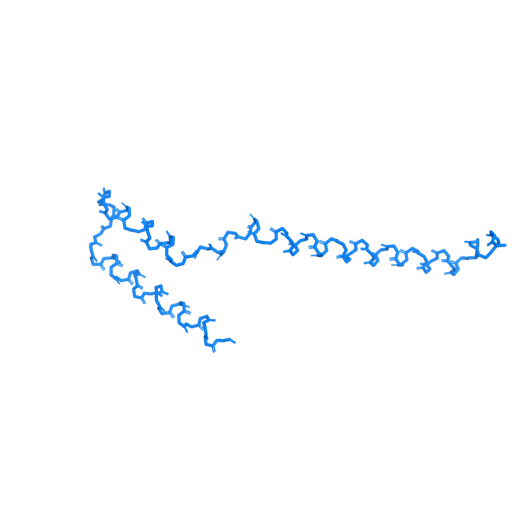01 C CA . GLU A 1 76 ? -20.254 -0.827 8.956 1.00 65.56 76 GLU A CA 1
ATOM 602 C C . GLU A 1 76 ? -21.238 -1.447 7.954 1.00 65.56 76 GLU A C 1
ATOM 604 O O . GLU A 1 76 ? -20.830 -1.916 6.891 1.00 65.56 76 GLU A O 1
ATOM 609 N N . GLY A 1 77 ? -22.547 -1.334 8.212 1.00 60.88 77 GLY A N 1
ATOM 610 C CA . GLY A 1 77 ? -23.578 -1.803 7.280 1.00 60.88 77 GLY A CA 1
ATOM 611 C C . GLY A 1 77 ? -23.528 -1.112 5.911 1.00 60.88 77 GLY A C 1
ATOM 612 O O . GLY A 1 77 ? -23.935 -1.696 4.909 1.00 60.88 77 GLY A O 1
ATOM 613 N N . ARG A 1 78 ? -22.986 0.112 5.843 1.00 56.84 78 ARG A N 1
ATOM 614 C CA . ARG A 1 78 ? -22.792 0.848 4.585 1.00 56.84 78 ARG A CA 1
ATOM 615 C C . ARG A 1 78 ? -21.567 0.359 3.807 1.00 56.84 78 ARG A C 1
ATOM 617 O O . ARG A 1 78 ? -21.678 0.205 2.596 1.00 56.84 78 ARG A O 1
ATOM 624 N N . ARG A 1 79 ? -20.454 0.048 4.494 1.00 53.50 79 ARG A N 1
ATOM 625 C CA . ARG A 1 79 ? -19.237 -0.538 3.888 1.00 53.50 79 ARG A CA 1
ATOM 626 C C . ARG A 1 79 ? -19.457 -1.946 3.323 1.00 53.50 79 ARG A C 1
ATOM 628 O O . ARG A 1 79 ? -18.733 -2.334 2.420 1.00 53.50 79 ARG A O 1
ATOM 635 N N . LEU A 1 80 ? -20.430 -2.702 3.841 1.00 53.28 80 LEU A N 1
ATOM 636 C CA . LEU A 1 80 ? -20.800 -4.033 3.329 1.00 53.28 80 LEU A CA 1
ATOM 637 C C . LEU A 1 80 ? -21.795 -3.991 2.150 1.00 53.28 80 LEU A C 1
ATOM 639 O O . LEU A 1 80 ? -22.094 -5.037 1.576 1.00 53.28 80 LEU A O 1
ATOM 643 N N . SER A 1 81 ? -22.336 -2.812 1.809 1.00 50.12 81 SER A N 1
ATOM 644 C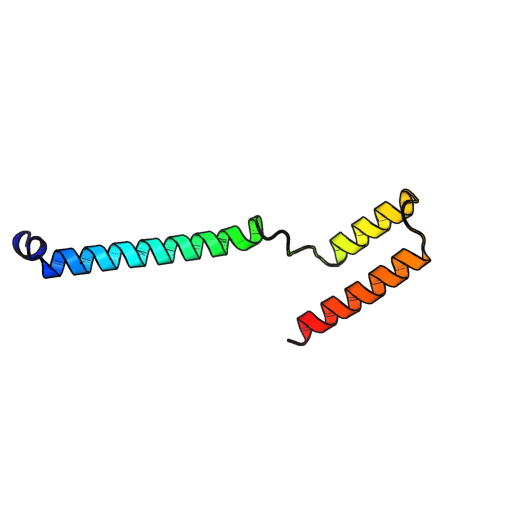 CA . SER A 1 81 ? -23.299 -2.629 0.707 1.00 50.12 81 SER A CA 1
ATOM 645 C C . SER A 1 81 ? -22.706 -1.989 -0.558 1.00 50.12 81 SER A C 1
ATOM 647 O O . SER A 1 81 ? -23.421 -1.859 -1.552 1.00 50.12 81 SER A O 1
ATOM 649 N N . GLU A 1 82 ? -21.435 -1.579 -0.504 1.00 45.12 82 GLU A N 1
ATOM 650 C CA . GLU A 1 82 ? -20.639 -1.034 -1.620 1.00 45.12 82 GLU A CA 1
ATOM 651 C C . GLU A 1 82 ? -19.670 -2.091 -2.166 1.00 45.12 82 GLU A C 1
ATOM 653 O O . GLU A 1 82 ? -19.473 -2.111 -3.403 1.00 45.12 82 GLU A O 1
#

Secondary structure (DSSP, 8-state):
-HHHHTSHHHHHHHHHHHHHHHHHHHHHHHHHHHHHH-TT---HHHHHHHHHHHHHHTSS-HHHHHHHHHHHHHHHHHHT--

pLDDT: mean 76.43, std 13.34, range [45.12, 96.06]